Protein AF-A0A7X2NN18-F1 (afdb_monomer)

Foldseek 3Di:
DLVVVLVVLVVVLVVLVVVLVVLVVVLVVLLVVLLVQLVVLQVVLVVCVVVVNNVSSVVSNVSSCLSHCNHVVVVSVVVSVVSVVVSVVSVVSNVD

Nearest PDB structures (foldseek):
  9eon-assembly1_A  TM=5.615E-01  e=2.052E+00  Synechocystis sp. PCC 6803
  9eom-assembly1_A-2  TM=5.383E-01  e=2.311E+00  Synechocystis sp. PCC 6803
  9eom-assembly1_A-4  TM=5.383E-01  e=2.311E+00  Synechocystis sp. PCC 6803
  9eom-assembly1_A-6  TM=5.383E-01  e=2.311E+00  Synechocystis sp. PCC 6803
  7o3x-assembly1_E  TM=4.961E-01  e=1.822E+00  Synechocystis sp. PCC 6803 substr. Kazusa

Sequence (96 aa):
MRLLLKLIAAPFVVLLTVLVAVLLFLFSLSSFLLTVASVIMALLGVGLFFISYPVGGVIYLGIAFLLSPYGLQAVTGVVITGLDSLNLSLRQFITS

Radius of gyration: 20.49 Å; Cα contacts (8 Å, |Δi|>4): 69; chains: 1; bounding box: 48×26×54 Å

pLDDT: mean 90.22,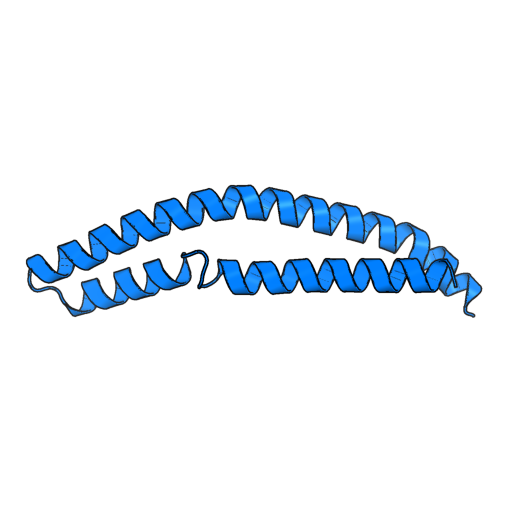 std 6.9, range [58.41, 96.31]

InterPro domains:
  IPR043753 Protein of unknown function DUF5699 [PF18956] (32-91)

Organism: NCBI:txid2605778

Mean predicted aligned error: 5.62 Å

Structure (mmCIF, N/CA/C/O backbone):
data_AF-A0A7X2NN18-F1
#
_entry.id   AF-A0A7X2NN18-F1
#
loop_
_atom_site.group_PDB
_atom_site.id
_atom_site.type_symbol
_atom_site.label_atom_id
_atom_site.label_alt_id
_atom_site.label_comp_id
_atom_site.label_asym_id
_atom_site.label_entity_id
_atom_site.label_seq_id
_atom_site.pdbx_PDB_ins_code
_atom_site.Cartn_x
_atom_site.Cartn_y
_atom_site.Cartn_z
_atom_site.occupancy
_atom_site.B_iso_or_equiv
_atom_site.auth_seq_id
_atom_site.auth_comp_id
_atom_site.auth_asym_id
_atom_site.auth_atom_id
_atom_site.pdbx_PDB_model_num
ATOM 1 N N . MET A 1 1 ? -18.586 -17.698 29.345 1.00 58.41 1 MET A N 1
ATOM 2 C CA . MET A 1 1 ? -17.331 -17.606 28.557 1.00 58.41 1 MET A CA 1
ATOM 3 C C . MET A 1 1 ? -17.268 -16.365 27.661 1.00 58.41 1 MET A C 1
ATOM 5 O O . MET A 1 1 ? -16.270 -15.669 27.739 1.00 58.41 1 MET A O 1
ATOM 9 N N . ARG A 1 2 ? -18.317 -15.998 26.900 1.00 66.25 2 ARG A N 1
ATOM 10 C CA . ARG A 1 2 ? -18.320 -14.778 26.050 1.00 66.25 2 ARG A CA 1
ATOM 11 C C . ARG A 1 2 ? -17.988 -13.457 26.777 1.00 66.25 2 ARG A C 1
ATOM 13 O O . ARG A 1 2 ? -17.317 -12.616 26.197 1.00 66.25 2 ARG A O 1
ATOM 20 N N . LEU A 1 3 ? -18.391 -13.295 28.042 1.00 75.56 3 LEU A N 1
ATOM 21 C CA . LEU A 1 3 ? -18.089 -12.101 28.856 1.00 75.56 3 LEU A CA 1
ATOM 22 C C . LEU A 1 3 ? -16.589 -11.907 29.140 1.00 75.56 3 LEU A C 1
ATOM 24 O O . LEU A 1 3 ? -16.101 -10.785 29.071 1.00 75.56 3 LEU A O 1
ATOM 28 N N . LEU A 1 4 ? -15.848 -12.993 29.393 1.00 76.81 4 LEU A N 1
ATOM 29 C CA . LEU A 1 4 ? -14.400 -12.936 29.631 1.00 76.81 4 LEU A CA 1
ATOM 30 C C . LEU A 1 4 ? -13.646 -12.553 28.348 1.00 76.81 4 LEU A C 1
ATOM 32 O O . LEU A 1 4 ? -12.746 -11.719 28.379 1.00 76.81 4 LEU A O 1
ATOM 36 N N . LEU A 1 5 ? -14.073 -13.115 27.208 1.00 75.19 5 LEU A N 1
ATOM 37 C CA . LEU A 1 5 ? -13.542 -12.748 25.895 1.00 75.19 5 LEU A CA 1
ATOM 38 C C . LEU A 1 5 ? -13.861 -11.291 25.533 1.00 75.19 5 LEU A C 1
ATOM 40 O O . LEU A 1 5 ? -12.976 -10.609 25.036 1.00 75.19 5 LEU A O 1
ATOM 44 N N . LYS A 1 6 ? -15.065 -10.776 25.827 1.00 74.38 6 LYS A N 1
ATOM 45 C CA . LYS A 1 6 ? -15.396 -9.351 25.624 1.00 74.38 6 LYS A CA 1
ATOM 46 C C . LYS A 1 6 ? -14.543 -8.414 26.486 1.00 74.38 6 LYS A C 1
ATOM 48 O O . LYS A 1 6 ? -14.134 -7.363 25.999 1.00 74.38 6 LYS A O 1
ATOM 53 N N . LEU A 1 7 ? -14.247 -8.802 27.730 1.00 79.19 7 LEU A N 1
ATOM 54 C CA . LEU A 1 7 ? -13.429 -8.006 28.652 1.00 79.19 7 LEU A CA 1
ATOM 55 C C . LEU A 1 7 ? -11.972 -7.880 28.178 1.00 79.19 7 LEU A C 1
ATOM 57 O O . LEU A 1 7 ? -11.383 -6.811 28.296 1.00 79.19 7 LEU A O 1
ATOM 61 N N . ILE A 1 8 ? -11.410 -8.948 27.603 1.00 78.81 8 ILE A N 1
ATOM 62 C CA . ILE A 1 8 ? -10.048 -8.959 27.040 1.00 78.81 8 ILE A CA 1
ATOM 63 C C . ILE A 1 8 ? -10.020 -8.357 25.623 1.00 78.81 8 ILE A C 1
ATOM 65 O O . ILE A 1 8 ? -9.048 -7.709 25.240 1.00 78.81 8 ILE A O 1
ATOM 69 N N . ALA A 1 9 ? -11.091 -8.519 24.842 1.00 80.50 9 ALA A N 1
ATOM 70 C CA . ALA A 1 9 ? -11.182 -7.981 23.486 1.00 80.50 9 ALA A CA 1
ATOM 71 C C . ALA A 1 9 ? -11.285 -6.448 23.459 1.00 80.50 9 ALA A C 1
ATOM 73 O O . ALA A 1 9 ? -10.782 -5.829 22.524 1.00 80.50 9 ALA A O 1
ATOM 74 N N . ALA A 1 10 ? -11.886 -5.825 24.479 1.00 82.56 10 ALA A N 1
ATOM 75 C CA . ALA A 1 10 ? -11.996 -4.368 24.581 1.00 82.56 10 ALA A CA 1
ATOM 76 C C . ALA A 1 10 ? -10.636 -3.634 24.518 1.00 82.56 10 ALA A C 1
ATOM 78 O O . ALA A 1 10 ? -10.468 -2.800 23.624 1.00 82.56 10 ALA A O 1
ATOM 79 N N . PRO A 1 11 ? -9.635 -3.939 25.371 1.00 82.94 11 PRO A N 1
ATOM 80 C CA . PRO A 1 11 ? -8.312 -3.323 25.254 1.00 82.94 11 PRO A CA 1
ATOM 81 C C . PRO A 1 11 ? -7.576 -3.743 23.972 1.00 82.94 11 PRO A C 1
ATOM 83 O O . PRO A 1 11 ? -6.850 -2.937 23.391 1.00 82.94 11 PRO A O 1
ATOM 86 N N . PHE A 1 12 ? -7.794 -4.969 23.483 1.00 86.06 12 PHE A N 1
ATOM 87 C CA . PHE A 1 12 ? -7.162 -5.457 22.255 1.00 86.06 12 PHE A CA 1
ATOM 88 C C . PHE A 1 12 ? -7.604 -4.674 21.008 1.00 86.06 12 PHE A C 1
ATOM 90 O O . PHE A 1 12 ? -6.778 -4.323 20.170 1.00 86.06 12 PHE A O 1
ATOM 97 N N . VAL A 1 13 ? -8.889 -4.331 20.908 1.00 89.00 13 VAL A N 1
ATOM 98 C CA . VAL A 1 13 ? -9.429 -3.493 19.827 1.00 89.00 13 VAL A CA 1
ATOM 99 C C . VAL A 1 13 ? -8.782 -2.112 19.805 1.00 89.00 13 VAL A C 1
ATOM 101 O O . VAL A 1 13 ? -8.450 -1.601 18.734 1.00 89.00 13 VAL A O 1
ATOM 104 N N . VAL A 1 14 ? -8.584 -1.497 20.972 1.00 89.19 14 VAL A N 1
ATOM 105 C CA . VAL A 1 14 ? -7.927 -0.186 21.064 1.00 89.19 14 VAL A CA 1
ATOM 106 C C . VAL A 1 14 ? -6.488 -0.289 20.563 1.00 89.19 14 VAL A C 1
ATOM 108 O O . VAL A 1 14 ? -6.094 0.501 19.706 1.00 89.19 14 VAL A O 1
ATOM 111 N N . LEU A 1 15 ? -5.740 -1.302 21.011 1.00 91.12 15 LEU A N 1
ATOM 112 C CA . LEU A 1 15 ? -4.371 -1.546 20.556 1.00 91.12 15 LEU A CA 1
ATOM 113 C C . LEU A 1 15 ? -4.300 -1.760 19.038 1.00 91.12 15 LEU A C 1
ATOM 115 O O . LEU A 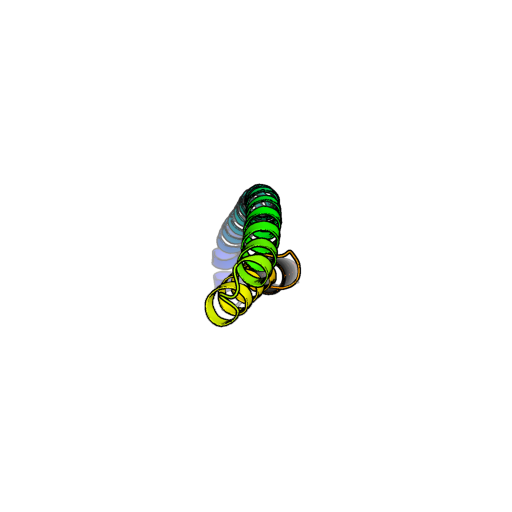1 15 ? -3.475 -1.140 18.372 1.00 91.12 15 LEU A O 1
ATOM 119 N N . LEU A 1 16 ? -5.193 -2.583 18.482 1.00 91.12 16 LEU A N 1
ATOM 120 C CA . LEU A 1 16 ? -5.249 -2.843 17.045 1.00 91.12 16 LEU A CA 1
ATOM 121 C C . LEU A 1 16 ? -5.628 -1.584 16.250 1.00 91.12 16 LEU A C 1
ATOM 123 O O . LEU A 1 16 ? -5.102 -1.366 15.165 1.00 91.12 16 LEU A O 1
ATOM 127 N N . THR A 1 17 ? -6.483 -0.717 16.802 1.00 90.94 17 THR A N 1
ATOM 128 C CA . THR A 1 17 ? -6.852 0.565 16.171 1.00 90.94 17 THR A CA 1
ATOM 129 C C . THR A 1 17 ? -5.651 1.493 16.093 1.00 90.94 17 THR A C 1
ATOM 131 O O . THR A 1 17 ? -5.366 2.046 15.033 1.00 90.94 17 THR A O 1
ATOM 134 N N . VAL A 1 18 ? -4.920 1.635 17.200 1.00 94.00 18 VAL A N 1
ATOM 135 C CA . VAL A 1 18 ? -3.698 2.443 17.238 1.00 94.00 18 VAL A CA 1
ATOM 136 C C . VAL A 1 18 ? -2.657 1.869 16.279 1.00 94.00 18 VAL A C 1
ATOM 138 O O . VAL A 1 18 ? -2.065 2.622 15.511 1.00 94.00 18 VAL A O 1
ATOM 141 N N . LEU A 1 19 ? -2.481 0.546 16.260 1.00 92.69 19 LEU A N 1
ATOM 142 C CA . LEU A 1 19 ? -1.555 -0.123 15.351 1.00 92.69 19 LEU A CA 1
ATOM 143 C C . LEU A 1 19 ? -1.895 0.166 13.882 1.00 92.69 19 LEU A C 1
ATOM 145 O O . LEU A 1 19 ? -1.019 0.602 13.142 1.00 92.69 19 LEU A O 1
ATOM 149 N N . VAL A 1 20 ? -3.152 -0.017 13.466 1.00 93.50 20 VAL A N 1
ATOM 150 C CA . VAL A 1 20 ? -3.599 0.265 12.089 1.00 93.50 20 VAL A CA 1
ATOM 151 C C . VAL A 1 20 ? -3.386 1.735 11.727 1.00 93.50 20 VAL A C 1
ATOM 153 O O . VAL A 1 20 ? -2.876 2.021 10.648 1.00 93.50 20 VAL A O 1
ATOM 156 N N . ALA A 1 21 ? -3.701 2.668 12.629 1.00 93.56 21 ALA A N 1
ATOM 157 C CA . ALA A 1 21 ? -3.486 4.095 12.395 1.00 93.56 21 ALA A CA 1
ATOM 158 C C . ALA A 1 21 ? -1.997 4.440 12.209 1.00 93.56 21 ALA A C 1
ATOM 160 O O . ALA A 1 21 ? -1.641 5.176 11.288 1.00 93.56 21 ALA A O 1
ATOM 161 N N . VAL A 1 22 ? -1.117 3.873 13.041 1.00 95.06 22 VAL A N 1
ATOM 162 C CA . VAL A 1 22 ? 0.339 4.041 12.917 1.00 95.06 22 VAL A CA 1
ATOM 163 C C . VAL A 1 22 ? 0.845 3.436 11.608 1.00 95.06 22 VAL A C 1
ATOM 165 O O . VAL A 1 22 ? 1.623 4.081 10.907 1.00 95.06 22 VAL A O 1
ATOM 168 N N . LEU A 1 23 ? 0.383 2.236 11.242 1.00 93.75 23 LEU A N 1
ATOM 169 C CA . LEU A 1 23 ? 0.744 1.590 9.978 1.00 93.75 23 LEU A CA 1
ATOM 170 C C . LEU A 1 23 ? 0.296 2.421 8.776 1.00 93.75 23 LEU A C 1
ATOM 172 O O . LEU A 1 23 ? 1.099 2.623 7.875 1.00 93.75 23 LEU A O 1
ATOM 176 N N . LEU A 1 24 ? -0.937 2.937 8.766 1.00 93.75 24 LEU A N 1
ATOM 177 C CA . LEU A 1 24 ? -1.440 3.811 7.701 1.00 93.75 24 LEU A CA 1
ATOM 178 C C . LEU A 1 24 ? -0.602 5.081 7.569 1.00 93.75 24 LEU A C 1
ATOM 180 O O . LEU A 1 24 ? -0.264 5.483 6.457 1.00 93.75 24 LEU A O 1
ATOM 184 N N . PHE A 1 25 ? -0.235 5.695 8.692 1.00 93.50 25 PHE A N 1
ATOM 185 C CA . PHE A 1 25 ? 0.593 6.895 8.696 1.00 93.50 25 PHE A CA 1
ATOM 186 C C . PHE A 1 25 ? 1.998 6.623 8.140 1.00 93.50 25 PHE A C 1
ATOM 188 O O . PHE A 1 25 ? 2.434 7.297 7.202 1.00 93.50 25 PHE A O 1
ATOM 195 N N . LEU A 1 26 ? 2.687 5.602 8.661 1.00 93.38 26 LEU A N 1
ATOM 196 C CA . LEU A 1 26 ? 4.006 5.196 8.163 1.00 93.38 26 LEU A CA 1
ATOM 197 C C . LEU A 1 26 ? 3.941 4.786 6.694 1.00 93.38 26 LEU A C 1
ATOM 199 O O . LEU A 1 26 ? 4.824 5.145 5.920 1.00 93.38 26 LEU A O 1
ATOM 203 N N . PHE A 1 27 ? 2.901 4.052 6.305 1.00 92.44 27 PHE A N 1
ATOM 204 C CA . PHE A 1 27 ? 2.709 3.601 4.937 1.00 92.44 27 PHE A CA 1
ATOM 205 C C . PHE A 1 27 ? 2.469 4.772 3.990 1.00 92.44 27 PHE A C 1
ATOM 207 O O . PHE A 1 27 ? 3.072 4.804 2.926 1.00 92.44 27 PHE A O 1
ATOM 214 N N . SER A 1 28 ? 1.677 5.773 4.378 1.00 92.31 28 SER A N 1
ATOM 215 C CA . SER A 1 28 ? 1.480 6.981 3.572 1.00 92.31 28 SER A CA 1
ATOM 216 C C . SER A 1 28 ? 2.791 7.739 3.358 1.00 92.31 28 SER A C 1
ATOM 218 O O . SER A 1 28 ? 3.080 8.166 2.240 1.00 92.31 28 SER A O 1
ATOM 220 N N . LEU A 1 29 ? 3.602 7.895 4.408 1.00 92.81 29 LEU A N 1
ATOM 221 C CA . LEU A 1 29 ? 4.898 8.568 4.306 1.00 92.81 29 LEU A CA 1
ATOM 222 C C . LEU A 1 29 ? 5.895 7.751 3.468 1.00 92.81 29 LEU A C 1
ATOM 224 O O . LEU A 1 29 ? 6.595 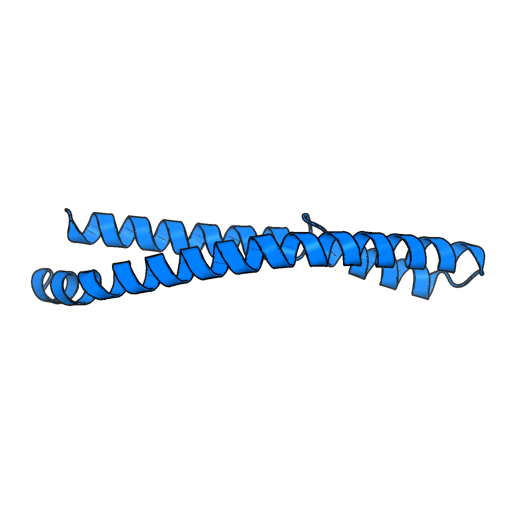8.292 2.613 1.00 92.81 29 LEU A O 1
ATOM 228 N N . SER A 1 30 ? 5.936 6.437 3.684 1.00 93.06 30 SER A N 1
ATOM 229 C CA . SER A 1 30 ? 6.809 5.515 2.957 1.00 93.06 30 SER A CA 1
ATOM 230 C C . SER A 1 30 ? 6.405 5.377 1.489 1.00 93.06 30 SER A C 1
ATOM 232 O O . SER A 1 30 ? 7.278 5.383 0.633 1.00 93.06 30 SER A O 1
ATOM 234 N N . SER A 1 31 ? 5.109 5.334 1.171 1.00 92.94 31 SER A N 1
ATOM 235 C CA . SER A 1 31 ? 4.572 5.241 -0.194 1.00 92.94 31 SER A CA 1
ATOM 236 C C . SER A 1 31 ? 5.062 6.389 -1.074 1.00 92.94 31 SER A C 1
ATOM 238 O O . SER A 1 31 ? 5.478 6.166 -2.213 1.00 92.94 31 SER A O 1
ATOM 240 N N . PHE A 1 32 ? 5.115 7.607 -0.529 1.00 92.19 32 PHE A N 1
ATOM 241 C CA . PHE A 1 32 ? 5.695 8.747 -1.230 1.00 92.19 32 PHE A CA 1
ATOM 242 C C . PHE A 1 32 ? 7.179 8.516 -1.554 1.00 92.19 32 PHE A C 1
ATOM 244 O O . PHE A 1 32 ? 7.584 8.611 -2.714 1.00 92.19 32 PHE A O 1
ATOM 251 N N . LEU A 1 33 ? 7.980 8.132 -0.554 1.00 94.06 33 LEU A N 1
ATOM 252 C CA . LEU A 1 33 ? 9.412 7.864 -0.728 1.00 94.06 33 LEU A CA 1
ATOM 253 C C . LEU A 1 33 ? 9.681 6.699 -1.691 1.00 94.06 33 LEU A C 1
ATOM 255 O O . LEU A 1 33 ? 10.554 6.801 -2.550 1.00 94.06 33 LEU A O 1
ATOM 259 N N . LEU A 1 34 ? 8.915 5.612 -1.587 1.00 93.94 34 LEU A N 1
ATOM 260 C CA . LEU A 1 34 ? 9.005 4.442 -2.461 1.00 93.94 34 LEU A CA 1
ATOM 261 C C . LEU A 1 34 ? 8.636 4.789 -3.903 1.00 93.94 34 LEU A C 1
ATOM 263 O O . LEU A 1 34 ? 9.283 4.305 -4.826 1.00 93.94 34 LEU A O 1
ATOM 267 N N . THR A 1 35 ? 7.652 5.663 -4.113 1.00 94.75 35 THR A N 1
ATOM 268 C CA . THR A 1 35 ? 7.272 6.129 -5.454 1.00 94.75 35 THR A CA 1
ATOM 269 C C . THR A 1 35 ? 8.374 6.986 -6.071 1.00 94.75 35 THR A C 1
ATOM 271 O O . THR A 1 35 ? 8.739 6.776 -7.226 1.00 94.75 35 THR A O 1
ATOM 274 N N . VAL A 1 36 ? 8.974 7.899 -5.302 1.00 95.56 36 VAL A N 1
ATOM 275 C CA . VAL A 1 36 ? 10.131 8.682 -5.766 1.00 95.56 36 VAL A CA 1
ATOM 276 C C . VAL A 1 36 ? 11.310 7.762 -6.096 1.00 95.56 36 VAL A C 1
ATOM 278 O O . VAL A 1 36 ? 11.897 7.870 -7.173 1.00 95.56 36 VAL A O 1
ATOM 281 N N . ALA A 1 37 ? 11.620 6.805 -5.220 1.00 95.38 37 ALA A N 1
ATOM 282 C CA . ALA A 1 37 ? 12.663 5.812 -5.458 1.00 95.38 37 ALA A CA 1
ATOM 283 C C . ALA A 1 37 ? 12.372 4.952 -6.701 1.00 95.38 37 ALA A C 1
ATOM 285 O O . ALA A 1 37 ? 13.271 4.716 -7.505 1.00 95.38 37 ALA A O 1
ATOM 286 N N . SER A 1 38 ? 11.116 4.546 -6.910 1.00 96.31 38 SER A N 1
ATOM 287 C CA . SER A 1 38 ? 10.661 3.831 -8.107 1.00 96.31 38 SER A CA 1
ATOM 288 C C . SER A 1 38 ? 10.928 4.636 -9.376 1.00 96.31 38 SER A C 1
ATOM 290 O O . SER A 1 38 ? 11.420 4.078 -10.352 1.00 96.31 38 SER A O 1
ATOM 292 N N . VAL A 1 39 ? 10.626 5.936 -9.388 1.00 95.75 39 VAL A N 1
ATOM 293 C CA . VAL A 1 39 ? 10.877 6.799 -10.555 1.00 95.75 39 VAL A CA 1
ATOM 294 C C . VAL A 1 39 ? 12.373 6.883 -10.856 1.00 95.75 39 VAL A C 1
ATOM 296 O O . VAL A 1 39 ? 12.774 6.728 -12.008 1.00 95.75 39 VAL A O 1
ATOM 299 N N . ILE A 1 40 ? 13.210 7.059 -9.831 1.00 95.88 40 ILE A N 1
ATOM 300 C CA . ILE A 1 40 ? 14.670 7.099 -9.996 1.00 95.88 40 ILE A CA 1
ATOM 301 C C . ILE A 1 40 ? 15.184 5.766 -10.553 1.00 95.88 40 ILE A C 1
ATOM 303 O O . ILE A 1 40 ? 15.931 5.758 -11.530 1.00 95.88 40 ILE A O 1
ATOM 307 N N . MET A 1 41 ? 14.751 4.638 -9.986 1.00 95.31 41 MET A N 1
ATOM 308 C CA . MET A 1 41 ? 15.137 3.308 -10.469 1.00 95.31 41 MET A CA 1
ATOM 309 C C . MET A 1 41 ? 14.668 3.058 -11.905 1.00 95.31 41 MET A C 1
ATOM 31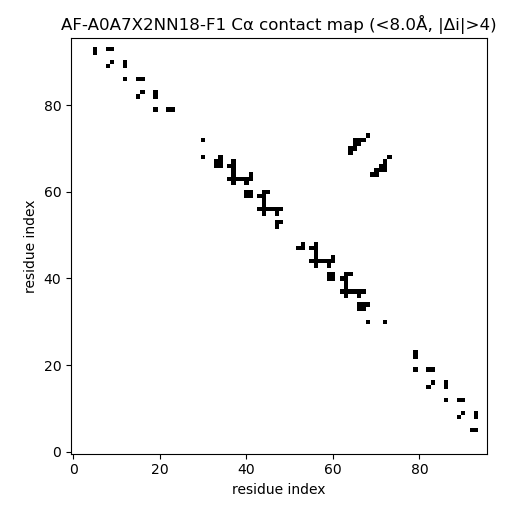1 O O . MET A 1 41 ? 15.408 2.460 -12.683 1.00 95.31 41 MET A O 1
ATOM 315 N N . ALA A 1 42 ? 13.484 3.550 -12.284 1.00 95.81 42 ALA A N 1
ATOM 316 C CA . ALA A 1 42 ? 12.985 3.443 -13.650 1.00 95.81 42 ALA A CA 1
ATOM 317 C C . ALA A 1 42 ? 13.860 4.231 -14.635 1.00 95.81 42 ALA A C 1
ATOM 319 O O . ALA A 1 42 ? 14.246 3.698 -15.674 1.00 95.81 42 ALA A O 1
ATOM 320 N N . LEU A 1 43 ? 14.229 5.469 -14.290 1.00 96.12 43 LEU A N 1
ATOM 321 C CA . LEU A 1 43 ? 15.120 6.300 -15.105 1.00 96.12 43 LEU A CA 1
ATOM 322 C C . LEU A 1 43 ? 16.510 5.672 -15.253 1.00 96.12 43 LEU A C 1
ATOM 324 O O . LEU A 1 43 ? 17.044 5.630 -16.360 1.00 96.12 43 LEU A O 1
ATOM 328 N N . LEU A 1 44 ? 17.071 5.138 -14.165 1.00 95.00 44 LEU A N 1
ATOM 329 C CA . LEU A 1 44 ? 18.338 4.405 -14.202 1.00 95.00 44 LEU A CA 1
ATOM 330 C C . LEU A 1 44 ? 18.234 3.160 -15.087 1.00 95.00 44 LEU A C 1
ATOM 332 O O . LEU A 1 44 ? 19.092 2.947 -15.941 1.00 95.00 44 LEU A O 1
ATOM 336 N N . GLY A 1 45 ? 17.165 2.375 -14.936 1.00 94.31 45 GLY A N 1
ATOM 337 C CA . GLY A 1 45 ? 16.917 1.185 -15.746 1.00 94.31 45 GLY A CA 1
ATOM 338 C C . GLY A 1 45 ? 16.848 1.506 -17.236 1.00 94.31 45 GLY A C 1
ATOM 339 O O . GLY A 1 45 ? 17.546 0.874 -18.023 1.00 94.31 45 GLY A O 1
ATOM 340 N N . VAL A 1 46 ? 16.085 2.534 -17.617 1.00 94.19 46 VAL A N 1
ATOM 341 C CA . VAL A 1 46 ? 16.012 3.028 -19.002 1.00 94.19 46 VAL A CA 1
ATOM 342 C C . VAL A 1 46 ? 17.382 3.517 -19.491 1.00 94.19 46 VAL A C 1
ATOM 344 O O . VAL A 1 46 ? 17.790 3.172 -20.597 1.00 94.19 46 VAL A O 1
ATOM 347 N N . GLY A 1 47 ? 18.131 4.249 -18.663 1.00 94.00 47 GLY A N 1
ATOM 348 C CA . GLY A 1 47 ? 19.493 4.699 -18.972 1.00 94.00 47 GLY A CA 1
ATOM 349 C C . GLY A 1 47 ? 20.459 3.552 -19.293 1.00 94.00 47 GLY A C 1
ATOM 350 O O . GLY A 1 47 ? 21.243 3.648 -20.238 1.00 94.00 47 GLY A O 1
ATOM 351 N N . LEU A 1 48 ? 20.366 2.435 -18.563 1.00 93.62 48 LEU A N 1
ATOM 352 C CA . LEU A 1 48 ? 21.211 1.253 -18.777 1.00 93.62 48 LEU A CA 1
ATOM 353 C C . LEU A 1 48 ? 20.984 0.585 -20.143 1.00 93.62 48 LEU A C 1
ATOM 355 O O . LEU A 1 48 ? 21.921 0.015 -20.709 1.00 93.62 48 LEU A O 1
ATOM 359 N N . PHE A 1 49 ? 19.781 0.692 -20.714 1.00 91.12 49 PHE A N 1
ATOM 360 C CA . PHE A 1 49 ? 19.523 0.201 -22.071 1.00 91.12 49 PHE A CA 1
ATOM 361 C C . PHE A 1 49 ? 20.300 0.990 -23.131 1.00 91.12 49 PHE A C 1
ATOM 363 O O . PHE A 1 49 ? 20.775 0.393 -24.096 1.00 91.12 49 PHE A O 1
ATOM 370 N N . PHE A 1 50 ? 20.500 2.298 -22.941 1.00 91.25 50 PHE A N 1
ATOM 371 C CA . PHE A 1 50 ? 21.237 3.133 -23.897 1.00 91.25 50 PHE A CA 1
ATOM 372 C C . PHE A 1 50 ? 22.738 2.833 -23.936 1.00 91.25 50 PHE A C 1
ATOM 374 O O . PHE A 1 50 ? 23.367 3.002 -24.977 1.00 91.25 50 PHE A O 1
ATOM 381 N N . ILE A 1 51 ? 23.313 2.336 -22.839 1.00 92.94 51 ILE A N 1
ATOM 382 C CA . ILE A 1 51 ? 24.731 1.942 -22.770 1.00 92.94 51 ILE A CA 1
ATOM 383 C C . ILE A 1 51 ? 24.956 0.452 -23.082 1.00 92.94 51 ILE A C 1
ATOM 385 O O . ILE A 1 51 ? 25.992 -0.105 -22.729 1.00 92.94 51 ILE A O 1
ATOM 389 N N . SER A 1 52 ? 23.996 -0.205 -23.746 1.00 89.62 52 SER A N 1
ATOM 390 C CA . SER A 1 52 ? 24.055 -1.629 -24.116 1.00 89.62 52 SER A CA 1
ATOM 391 C C . SER A 1 52 ? 24.229 -2.588 -22.926 1.00 89.62 52 SER A C 1
ATOM 393 O O . SER A 1 52 ? 24.837 -3.649 -23.065 1.00 89.62 52 SER A O 1
ATOM 395 N N . TYR A 1 53 ? 23.650 -2.259 -21.763 1.00 91.19 53 TYR A N 1
ATOM 396 C CA . TYR A 1 53 ? 23.614 -3.134 -20.583 1.00 91.19 53 TYR A CA 1
ATOM 397 C C . TYR A 1 53 ? 22.177 -3.608 -20.267 1.00 91.19 53 TYR A C 1
ATOM 399 O O . TYR A 1 53 ? 21.603 -3.261 -19.228 1.00 91.19 53 TYR A O 1
ATOM 407 N N . PRO A 1 54 ? 21.553 -4.410 -21.157 1.00 87.00 54 PRO A N 1
ATOM 408 C CA . PRO A 1 54 ? 20.121 -4.712 -21.101 1.00 87.00 54 PRO A CA 1
ATOM 409 C C . PRO A 1 54 ? 19.723 -5.529 -19.868 1.00 87.00 54 PRO A C 1
ATOM 411 O O . PRO A 1 54 ? 18.649 -5.319 -19.315 1.00 87.00 54 PRO A O 1
ATOM 414 N N . VAL A 1 55 ? 20.593 -6.428 -19.396 1.00 93.31 55 VAL A N 1
ATOM 415 C CA . VAL A 1 55 ? 20.304 -7.275 -18.226 1.00 93.31 55 VAL A CA 1
ATOM 416 C C . VAL A 1 55 ? 20.156 -6.423 -16.963 1.00 93.31 55 VAL A C 1
ATOM 418 O O . VAL A 1 55 ? 19.188 -6.587 -16.224 1.00 93.31 55 VAL A O 1
ATOM 421 N N . GLY A 1 56 ? 21.061 -5.462 -16.742 1.00 91.25 56 GLY A N 1
ATOM 422 C CA . GLY A 1 56 ? 20.937 -4.523 -15.626 1.00 91.25 56 GLY A CA 1
ATOM 423 C C . GLY A 1 56 ? 19.714 -3.623 -15.762 1.00 91.25 56 GLY A C 1
ATOM 424 O O . GLY A 1 56 ? 19.008 -3.413 -14.780 1.00 91.25 56 GLY A O 1
ATOM 425 N N . GLY A 1 57 ? 19.413 -3.159 -16.979 1.00 93.25 57 GLY A N 1
ATOM 426 C CA . GLY A 1 57 ? 18.208 -2.378 -17.257 1.00 93.25 57 GLY A CA 1
ATOM 427 C C . GLY A 1 57 ? 16.928 -3.096 -16.821 1.00 93.25 57 GLY A C 1
ATOM 428 O O . GLY A 1 57 ? 16.136 -2.531 -16.070 1.00 93.25 57 GLY A O 1
ATOM 429 N N . VAL A 1 58 ? 16.753 -4.367 -17.204 1.00 94.44 58 VAL A N 1
ATOM 430 C CA . VAL A 1 58 ? 15.586 -5.178 -16.805 1.00 94.44 58 VAL A CA 1
ATOM 431 C C . VAL A 1 58 ? 15.485 -5.321 -15.285 1.00 94.44 58 VAL A C 1
ATOM 433 O O . VAL A 1 58 ? 14.395 -5.179 -14.735 1.00 94.44 58 VAL A O 1
ATOM 436 N N . ILE A 1 59 ? 16.601 -5.562 -14.591 1.00 95.44 59 ILE A N 1
ATOM 437 C CA . ILE A 1 59 ? 16.611 -5.709 -13.127 1.00 95.44 59 ILE A CA 1
ATOM 438 C C . ILE A 1 59 ? 16.165 -4.408 -12.451 1.00 95.44 59 ILE A C 1
ATOM 440 O O . ILE A 1 59 ? 15.294 -4.435 -11.582 1.00 95.44 59 ILE A O 1
ATOM 444 N N . TYR A 1 60 ? 16.707 -3.263 -12.872 1.00 94.69 60 TYR A N 1
ATOM 445 C CA . TYR A 1 60 ? 16.331 -1.957 -12.325 1.00 94.69 60 TYR A CA 1
ATOM 446 C C . TYR A 1 60 ? 14.863 -1.617 -12.585 1.00 94.69 60 TYR A C 1
ATOM 448 O O . TYR A 1 60 ? 14.187 -1.120 -11.685 1.00 94.69 60 TYR A O 1
ATOM 456 N N . LEU A 1 61 ? 14.342 -1.937 -13.772 1.00 94.88 61 LEU A N 1
ATOM 457 C CA . LEU A 1 61 ? 12.920 -1.769 -14.081 1.00 94.88 61 LEU A CA 1
ATOM 458 C C . LEU A 1 61 ? 12.032 -2.708 -13.258 1.00 94.88 61 LEU A C 1
ATOM 460 O O . LEU A 1 61 ? 10.972 -2.292 -12.795 1.00 94.88 61 LEU A O 1
ATOM 464 N N . GLY A 1 62 ? 12.467 -3.947 -13.026 1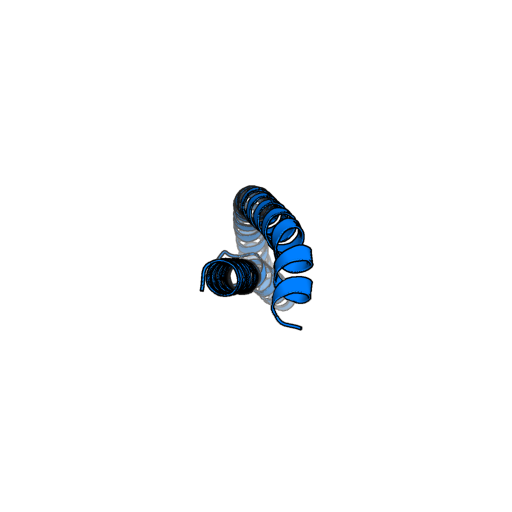.00 95.56 62 GLY A N 1
ATOM 465 C CA . GLY A 1 62 ? 11.774 -4.886 -12.145 1.00 95.56 62 GLY A CA 1
ATOM 466 C C . GLY A 1 62 ? 11.695 -4.365 -10.710 1.00 95.56 62 GLY A C 1
ATOM 467 O O . GLY A 1 62 ? 10.622 -4.358 -10.111 1.00 95.56 62 GLY A O 1
ATOM 468 N N . ILE A 1 63 ? 12.804 -3.848 -10.175 1.00 95.44 63 ILE A N 1
ATOM 469 C CA . ILE A 1 63 ? 12.841 -3.226 -8.845 1.00 95.44 63 ILE A CA 1
ATOM 470 C C . ILE A 1 63 ? 11.965 -1.968 -8.813 1.00 95.44 63 ILE A C 1
ATOM 472 O O . ILE A 1 63 ? 11.192 -1.798 -7.875 1.00 95.44 63 ILE A O 1
ATOM 476 N N . ALA A 1 64 ? 12.022 -1.118 -9.841 1.00 96.06 64 ALA A N 1
ATOM 477 C CA . ALA A 1 64 ? 11.157 0.053 -9.954 1.00 96.06 64 ALA A CA 1
ATOM 478 C C . ALA A 1 64 ? 9.675 -0.344 -9.899 1.00 96.06 64 ALA A C 1
ATOM 480 O O . ALA A 1 64 ? 8.919 0.194 -9.097 1.00 96.06 64 ALA A O 1
ATOM 481 N N . PHE A 1 65 ? 9.270 -1.354 -10.669 1.00 95.31 65 PHE A N 1
ATOM 482 C CA . PHE A 1 65 ? 7.907 -1.875 -10.630 1.00 95.31 65 PHE A CA 1
ATOM 483 C C . PHE A 1 65 ? 7.515 -2.378 -9.233 1.00 95.31 65 PHE A C 1
ATOM 485 O O . PHE A 1 65 ? 6.439 -2.036 -8.742 1.00 95.31 65 PHE A O 1
ATOM 492 N N . LEU A 1 66 ? 8.392 -3.128 -8.560 1.00 95.44 66 LEU A N 1
ATOM 493 C CA . LEU A 1 66 ? 8.144 -3.605 -7.197 1.00 95.44 66 LEU A CA 1
ATOM 494 C C . LEU A 1 66 ? 8.016 -2.462 -6.187 1.00 95.44 66 LEU A C 1
ATOM 496 O O . LEU A 1 66 ? 7.196 -2.552 -5.279 1.00 95.44 66 LEU A O 1
ATOM 500 N N . LEU A 1 67 ? 8.794 -1.390 -6.323 1.00 94.19 67 LEU A N 1
ATOM 501 C CA . LEU A 1 67 ? 8.691 -0.222 -5.448 1.00 94.19 67 LEU A CA 1
ATOM 502 C C . LEU A 1 67 ? 7.500 0.670 -5.793 1.00 94.19 67 LEU A C 1
ATOM 504 O O . LEU A 1 67 ? 7.118 1.488 -4.964 1.00 94.19 67 LEU A O 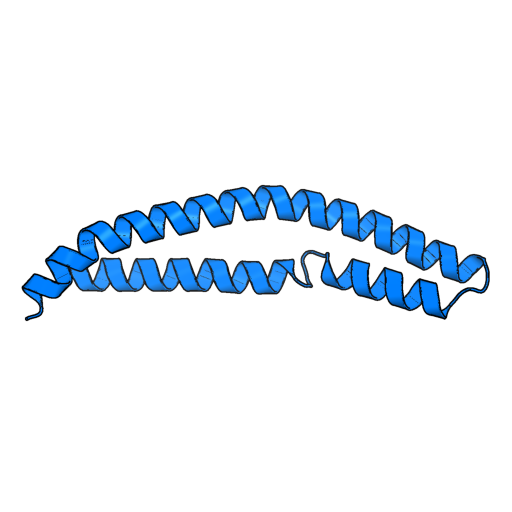1
ATOM 508 N N . SER A 1 68 ? 6.919 0.536 -6.982 1.00 93.44 68 SER A N 1
ATOM 509 C CA . SER A 1 68 ? 5.794 1.355 -7.423 1.00 93.44 68 SER A CA 1
ATOM 510 C C . SER A 1 68 ? 4.529 1.119 -6.575 1.00 93.44 68 SER A C 1
ATOM 512 O O . SER A 1 68 ? 4.413 0.091 -5.895 1.00 93.44 68 SER A O 1
ATOM 514 N N . PRO A 1 69 ? 3.532 2.022 -6.656 1.00 90.56 69 PRO A N 1
ATOM 515 C CA . PRO A 1 69 ? 2.225 1.843 -6.018 1.00 90.56 69 PRO A CA 1
ATOM 516 C C . PRO A 1 69 ? 1.552 0.501 -6.339 1.00 90.56 69 PRO A C 1
ATOM 518 O O . PRO A 1 69 ? 0.758 0.000 -5.548 1.00 90.56 69 PRO A O 1
ATOM 521 N N . TYR A 1 70 ? 1.894 -0.100 -7.479 1.00 90.62 70 TYR A N 1
ATOM 522 C CA . TYR A 1 70 ? 1.317 -1.351 -7.965 1.00 90.62 70 TYR A CA 1
ATOM 523 C C . TYR A 1 70 ? 2.080 -2.607 -7.521 1.00 90.62 70 TYR A C 1
ATOM 525 O O . TYR A 1 70 ? 1.578 -3.712 -7.700 1.00 90.62 70 TYR A O 1
ATOM 533 N N . GLY A 1 71 ? 3.280 -2.456 -6.957 1.00 90.69 71 GLY A N 1
ATOM 534 C CA . GLY A 1 71 ? 4.111 -3.565 -6.496 1.00 90.69 71 GLY A CA 1
ATOM 535 C C . GLY A 1 71 ? 3.883 -3.896 -5.019 1.00 90.69 71 GLY A C 1
ATOM 536 O O . GLY A 1 71 ? 2.793 -4.270 -4.588 1.00 90.69 71 GLY A O 1
ATOM 537 N N . LEU A 1 72 ? 4.933 -3.738 -4.214 1.00 92.38 72 LEU A N 1
ATOM 538 C CA . LEU A 1 72 ? 4.938 -3.986 -2.769 1.00 92.38 72 LEU A CA 1
ATOM 539 C C . LEU A 1 72 ? 3.961 -3.081 -2.018 1.00 92.38 72 LEU A C 1
ATOM 541 O O . LEU A 1 72 ? 3.373 -3.494 -1.016 1.00 92.38 72 LEU A O 1
ATOM 545 N N . GLN A 1 73 ? 3.763 -1.857 -2.508 1.00 92.31 73 GLN A N 1
ATOM 546 C CA . GLN A 1 73 ? 2.810 -0.924 -1.919 1.00 92.31 73 GLN A CA 1
ATOM 547 C C . GLN A 1 73 ? 1.374 -1.472 -1.982 1.00 92.31 73 GLN A C 1
ATOM 549 O O . GLN A 1 73 ? 0.665 -1.420 -0.979 1.00 92.31 73 GLN A O 1
ATOM 554 N N . ALA A 1 74 ? 0.965 -2.086 -3.098 1.00 92.56 74 ALA A N 1
ATOM 555 C CA . ALA A 1 74 ? -0.362 -2.687 -3.237 1.00 92.56 74 ALA A CA 1
ATOM 556 C C . ALA A 1 74 ? -0.582 -3.839 -2.243 1.00 92.56 74 ALA A C 1
ATOM 558 O O . ALA A 1 74 ? -1.604 -3.885 -1.559 1.00 92.56 74 ALA A O 1
ATOM 559 N N . VAL A 1 75 ? 0.404 -4.733 -2.107 1.00 92.44 75 VAL A N 1
ATOM 560 C CA . VAL A 1 75 ? 0.350 -5.850 -1.146 1.00 92.44 75 VAL A CA 1
ATOM 561 C C . VAL A 1 75 ? 0.226 -5.326 0.283 1.00 92.44 75 VAL A C 1
ATOM 563 O O . VAL A 1 75 ? -0.599 -5.804 1.059 1.00 92.44 75 VAL A O 1
ATOM 566 N N . THR A 1 76 ? 1.007 -4.301 0.620 1.00 92.38 76 THR A N 1
ATOM 567 C CA . THR A 1 76 ? 0.986 -3.688 1.952 1.00 92.38 76 THR A CA 1
ATOM 568 C C . THR A 1 76 ? -0.362 -3.025 2.239 1.00 92.38 76 THR A C 1
ATOM 570 O O . THR A 1 76 ? -0.901 -3.193 3.332 1.00 92.38 76 THR A O 1
ATOM 573 N N . GLY A 1 77 ? -0.954 -2.347 1.250 1.00 91.88 77 GLY A N 1
ATOM 574 C CA . GLY A 1 77 ? -2.298 -1.775 1.353 1.00 91.88 77 GLY A CA 1
ATOM 575 C C . GLY A 1 77 ? -3.354 -2.826 1.701 1.00 91.88 77 GLY A C 1
ATOM 576 O O . GLY A 1 77 ? -4.118 -2.634 2.643 1.00 91.88 77 GLY A 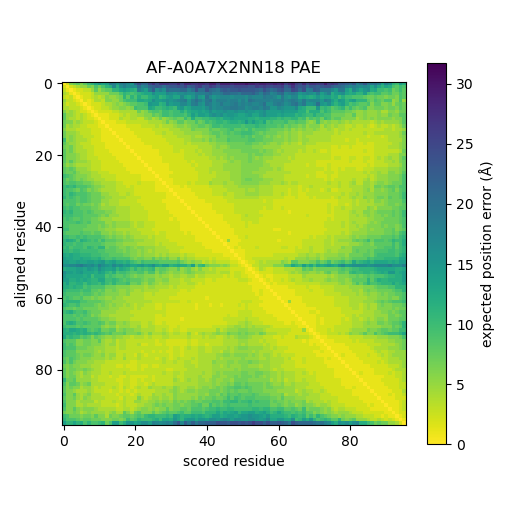O 1
ATOM 577 N N . VAL A 1 78 ? -3.334 -3.980 1.024 1.00 93.06 78 VAL A N 1
ATOM 578 C CA . VAL A 1 78 ? -4.246 -5.102 1.317 1.00 93.06 78 VAL A CA 1
ATOM 579 C C . VAL A 1 78 ? -4.073 -5.611 2.750 1.00 93.06 78 VAL A C 1
ATOM 581 O O . VAL A 1 78 ? -5.066 -5.864 3.433 1.00 93.06 78 VAL A O 1
ATOM 584 N N . VAL A 1 79 ? -2.834 -5.733 3.234 1.00 93.50 79 VAL A N 1
ATOM 585 C CA . VAL A 1 79 ? -2.555 -6.174 4.612 1.00 93.50 79 VAL A CA 1
ATOM 586 C C . VAL A 1 79 ? -3.136 -5.194 5.632 1.00 93.50 79 VAL A C 1
ATOM 588 O O . VAL A 1 79 ? -3.792 -5.619 6.584 1.00 93.50 79 VAL A O 1
ATOM 591 N N . ILE A 1 80 ? -2.946 -3.889 5.426 1.00 93.12 80 ILE A N 1
ATOM 592 C CA . ILE A 1 80 ? -3.468 -2.860 6.333 1.00 93.12 80 ILE A CA 1
ATOM 593 C C . ILE A 1 80 ? -5.002 -2.860 6.327 1.00 93.12 80 ILE A C 1
ATOM 595 O O . ILE A 1 80 ? -5.614 -2.839 7.395 1.00 93.12 80 ILE A O 1
ATOM 599 N N . THR A 1 81 ? -5.635 -2.966 5.155 1.00 92.88 81 THR A N 1
ATOM 600 C CA . THR A 1 81 ? -7.097 -3.094 5.045 1.00 92.88 81 THR A CA 1
ATOM 601 C C . THR A 1 81 ? -7.615 -4.362 5.732 1.00 92.88 81 THR A C 1
ATOM 603 O O . THR A 1 81 ? -8.654 -4.325 6.390 1.00 92.88 81 THR A O 1
ATOM 606 N N . GLY A 1 82 ? -6.889 -5.479 5.641 1.00 93.38 82 GLY A N 1
ATOM 607 C CA . GLY A 1 82 ? -7.230 -6.717 6.347 1.00 93.38 82 GLY A CA 1
ATOM 608 C C . GLY A 1 82 ? -7.197 -6.562 7.871 1.00 93.38 82 GLY A C 1
ATOM 609 O O . GLY A 1 82 ? -8.105 -7.029 8.560 1.00 93.38 82 GLY A O 1
ATOM 610 N N . LEU A 1 83 ? -6.193 -5.858 8.403 1.00 93.19 83 LEU A N 1
ATOM 611 C CA . LEU A 1 83 ? -6.097 -5.547 9.835 1.00 93.19 83 LEU A CA 1
ATOM 612 C C . LEU A 1 83 ? -7.230 -4.625 10.306 1.00 93.19 83 LEU A C 1
ATOM 614 O O . LEU A 1 83 ? -7.769 -4.828 11.395 1.00 93.19 83 LEU A O 1
ATOM 618 N N . ASP A 1 84 ? -7.618 -3.646 9.489 1.00 93.12 84 ASP A N 1
ATOM 619 C CA . ASP A 1 84 ? -8.740 -2.753 9.792 1.00 93.12 84 ASP A CA 1
ATOM 620 C C . ASP A 1 84 ? -10.086 -3.500 9.792 1.00 93.12 84 ASP A C 1
ATOM 622 O O . ASP A 1 84 ? -10.899 -3.357 10.707 1.00 93.12 84 ASP A O 1
ATOM 626 N N . SER A 1 85 ? -10.286 -4.406 8.830 1.00 93.31 85 SER A N 1
ATOM 627 C CA . SER A 1 85 ? -11.460 -5.284 8.789 1.00 93.31 85 SER A CA 1
ATOM 628 C C . SER A 1 85 ? -11.542 -6.198 10.017 1.00 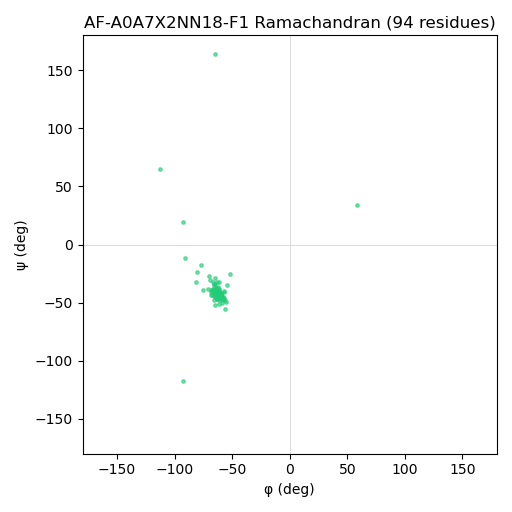93.31 85 SER A C 1
ATOM 630 O O . SER A 1 85 ? -12.608 -6.327 10.627 1.00 93.31 85 SER A O 1
ATOM 632 N N . LEU A 1 86 ? -10.415 -6.777 10.443 1.00 91.69 86 LEU A N 1
ATOM 633 C CA . LEU A 1 86 ? -10.346 -7.573 11.669 1.00 91.69 86 LEU A CA 1
ATOM 634 C C . LEU A 1 86 ? -10.716 -6.736 12.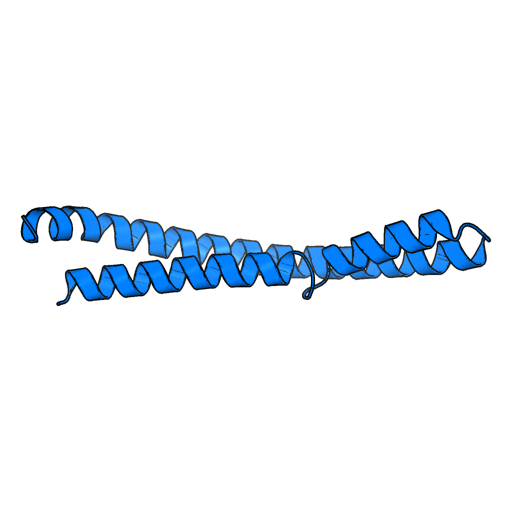900 1.00 91.69 86 LEU A C 1
ATOM 636 O O . LEU A 1 86 ? -11.486 -7.183 13.750 1.00 91.69 86 LEU A O 1
ATOM 640 N N . ASN A 1 87 ? -10.209 -5.508 12.988 1.00 91.56 87 ASN A N 1
ATOM 641 C CA . ASN A 1 87 ? -10.536 -4.581 14.065 1.00 91.56 87 ASN A CA 1
ATOM 642 C C . ASN A 1 87 ? -12.038 -4.267 14.120 1.00 91.56 87 ASN A C 1
ATOM 644 O O . ASN A 1 87 ? -12.655 -4.374 15.183 1.00 91.56 87 ASN A O 1
ATOM 648 N N . LEU A 1 88 ? -12.651 -3.968 12.973 1.00 89.38 88 LEU A N 1
ATOM 649 C CA . LEU A 1 88 ? -14.095 -3.754 12.859 1.00 89.38 88 LEU A CA 1
ATOM 650 C C . LEU A 1 88 ? -14.894 -4.989 13.288 1.00 89.38 88 LEU A C 1
ATOM 652 O O . LEU A 1 88 ? -15.843 -4.860 14.062 1.00 89.38 88 LEU A O 1
ATOM 656 N N . SER A 1 89 ? -14.480 -6.185 12.866 1.00 89.44 89 SER A N 1
ATOM 657 C CA . SER A 1 89 ? -15.125 -7.437 13.277 1.00 89.44 89 SER A CA 1
ATOM 658 C C . SER A 1 89 ? -15.046 -7.654 14.791 1.00 89.44 89 SER A C 1
ATOM 660 O O . SER A 1 89 ? -16.015 -8.110 15.401 1.00 89.44 89 SER A O 1
ATOM 662 N N . LEU A 1 90 ? -13.921 -7.312 15.425 1.00 87.00 90 LEU A N 1
ATOM 663 C CA . LEU A 1 90 ? -13.752 -7.418 16.876 1.00 87.00 90 LEU A CA 1
ATOM 664 C C . LEU A 1 90 ? -14.580 -6.369 17.628 1.00 87.00 90 LEU A C 1
ATOM 666 O O . LEU A 1 90 ? -15.192 -6.692 18.646 1.00 87.00 90 LEU A O 1
ATOM 670 N N . ARG A 1 91 ? -14.676 -5.139 17.109 1.00 86.69 91 ARG A N 1
ATOM 671 C CA . ARG A 1 91 ? -15.593 -4.107 17.630 1.00 86.69 91 ARG A CA 1
ATOM 672 C C . ARG A 1 91 ? -17.042 -4.580 17.593 1.00 86.69 91 ARG A C 1
ATOM 674 O O . ARG A 1 91 ? -17.749 -4.463 18.595 1.00 86.69 91 ARG A O 1
ATOM 681 N N . GLN A 1 92 ? -17.468 -5.157 16.470 1.00 86.62 92 GLN A N 1
ATOM 682 C CA . GLN A 1 92 ? -18.809 -5.722 16.312 1.00 86.62 92 GLN A CA 1
ATOM 683 C C . GLN A 1 92 ? -19.064 -6.884 17.282 1.00 86.62 92 GLN A C 1
ATOM 685 O O . GLN A 1 92 ? -20.129 -6.960 17.890 1.00 86.62 92 GLN A O 1
ATOM 690 N N . PHE A 1 93 ? -18.075 -7.749 17.504 1.00 85.31 93 PHE A N 1
ATOM 691 C CA . PHE A 1 93 ? -18.181 -8.838 18.476 1.00 85.31 93 PHE A CA 1
ATOM 692 C C . PHE A 1 93 ? -18.349 -8.344 19.923 1.00 85.31 93 PHE A C 1
ATOM 694 O O . PHE A 1 93 ? -19.019 -8.995 20.721 1.00 85.31 93 PHE A O 1
ATOM 701 N N . ILE A 1 94 ? -17.762 -7.199 20.284 1.00 82.12 94 ILE A N 1
ATOM 702 C CA . ILE A 1 94 ? -17.925 -6.611 21.623 1.00 82.12 94 ILE A CA 1
ATOM 703 C C . ILE A 1 94 ? -19.303 -5.954 21.777 1.00 82.12 94 ILE A C 1
ATOM 705 O O . ILE A 1 94 ? -19.912 -6.083 22.843 1.00 82.12 94 ILE A O 1
ATOM 709 N N . THR A 1 95 ? -19.808 -5.277 20.740 1.00 78.44 95 THR A N 1
ATOM 710 C CA . THR A 1 95 ? -21.096 -4.559 20.799 1.00 78.44 95 THR A CA 1
ATOM 711 C C . THR A 1 95 ? -22.328 -5.454 20.626 1.00 78.44 95 THR A C 1
ATOM 713 O O . THR A 1 95 ? -23.395 -5.066 21.093 1.00 78.44 95 THR A O 1
ATOM 716 N N . SER A 1 96 ? -22.200 -6.622 19.981 1.00 69.12 96 SER A N 1
ATOM 717 C CA . SER A 1 96 ? -23.284 -7.606 19.784 1.00 69.12 96 SER A CA 1
ATOM 718 C C . SER A 1 96 ? -23.411 -8.588 20.936 1.00 69.12 96 SER A C 1
ATOM 720 O O . SER A 1 96 ? -24.551 -8.981 21.244 1.00 69.12 96 SER A O 1
#

Solvent-accessible surface area (backbone atoms only — not comparable to full-atom values): 4888 Å² total; per-residue (Å²): 112,70,66,63,53,40,64,57,44,54,62,49,39,54,52,48,50,53,48,47,52,52,50,52,50,53,45,56,59,45,50,54,54,33,37,53,50,14,53,52,31,34,54,52,11,58,53,29,46,78,74,74,37,53,70,61,12,52,52,30,36,51,50,14,47,38,39,21,70,82,28,54,47,41,58,50,51,53,51,53,51,50,54,48,50,50,38,52,53,52,51,49,64,60,76,106

Secondary structure (DSSP, 8-state):
-HHHHHHHHHHHHHHHHHHHHHHHHHHHHHHHHHHHHHHHHHHHHHHHHHTT-HHHHHHHHHHHHHHSTTTHHHHHHHHHHHHHHHHHHHHHHHH-